Protein AF-A0A699X9H9-F1 (afdb_monomer_lite)

Organism: Tanacetum cinerariifolium (NCBI:txid118510)

Secondary structure (DSSP, 8-state):
-------GGG-B-TTT--BTS-TTT--------HHHHHHHHHHHHHHHHHHHHHHHHHHHHHHHHHHHHHHHHHHHHHHHHHHHHHHHHT-

Radius of gyration: 37.9 Å; chains: 1; bounding box: 68×17×112 Å

pLDDT: mean 81.94, std 11.93, range [46.5, 95.69]

Sequence (91 aa):
DDEKKRDMSRVKCYNCKKEVHFAKDCKKVKVKDYEYYKTKMLLAKKDKDEQVLLAEDQAWMKSSSDSDQEINANMVFMAQIEKVLSDFEAS

Structure (mmCIF, N/CA/C/O backbone):
data_AF-A0A699X9H9-F1
#
_entry.id   AF-A0A699X9H9-F1
#
loop_
_atom_site.group_PDB
_atom_site.id
_atom_site.type_symbol
_atom_site.label_atom_id
_atom_site.label_alt_id
_atom_site.label_comp_id
_atom_site.label_asym_id
_atom_site.label_entity_id
_atom_site.label_seq_id
_atom_site.pdbx_PDB_ins_code
_atom_site.Cartn_x
_atom_site.Cartn_y
_atom_site.Cartn_z
_atom_site.occupancy
_atom_site.B_iso_or_equiv
_atom_site.auth_seq_id
_atom_site.auth_comp_id
_atom_site.auth_asym_id
_atom_site.auth_atom_id
_atom_site.pdbx_PDB_model_num
ATOM 1 N N . ASP A 1 1 ? 31.512 6.516 -60.454 1.00 46.50 1 ASP A N 1
ATOM 2 C CA . ASP A 1 1 ? 30.970 6.619 -59.089 1.00 46.50 1 ASP A CA 1
ATOM 3 C C . ASP A 1 1 ? 31.075 5.297 -58.363 1.00 46.50 1 ASP A C 1
ATOM 5 O O . ASP A 1 1 ? 30.300 4.376 -58.592 1.00 46.50 1 ASP A O 1
ATOM 9 N N . ASP A 1 2 ? 32.121 5.203 -57.545 1.00 51.72 2 ASP A N 1
ATOM 10 C CA . ASP A 1 2 ? 32.433 4.069 -56.679 1.00 51.72 2 ASP A CA 1
ATOM 11 C C . ASP A 1 2 ? 31.395 3.929 -55.557 1.00 51.72 2 ASP A C 1
ATOM 13 O O . ASP A 1 2 ? 31.622 4.319 -54.407 1.00 51.72 2 ASP A O 1
ATOM 17 N N . GLU A 1 3 ? 30.253 3.310 -55.850 1.00 60.81 3 GLU A N 1
ATOM 18 C CA . GLU A 1 3 ? 29.435 2.709 -54.798 1.00 60.81 3 GLU A CA 1
ATOM 19 C C . GLU A 1 3 ? 30.126 1.441 -54.301 1.00 60.81 3 GLU A C 1
ATOM 21 O O . GLU A 1 3 ? 29.830 0.306 -54.679 1.00 60.81 3 GLU A O 1
ATOM 26 N N . LYS A 1 4 ? 31.094 1.656 -53.410 1.00 60.53 4 LYS A N 1
ATOM 27 C CA . LYS A 1 4 ? 31.706 0.627 -52.577 1.00 60.53 4 LYS A CA 1
ATOM 28 C C . LYS A 1 4 ? 30.576 -0.054 -51.794 1.00 60.53 4 LYS A C 1
ATOM 30 O O . LYS A 1 4 ? 30.182 0.438 -50.736 1.00 60.53 4 LYS A O 1
ATOM 35 N N . LYS A 1 5 ? 30.030 -1.156 -52.326 1.00 61.78 5 LYS A N 1
ATOM 36 C CA . LYS A 1 5 ? 29.037 -2.016 -51.663 1.00 61.78 5 LYS A CA 1
ATOM 37 C C . LYS A 1 5 ? 29.656 -2.529 -50.366 1.00 61.78 5 LYS A C 1
ATOM 39 O O . LYS A 1 5 ? 30.366 -3.531 -50.352 1.00 61.78 5 LYS A O 1
ATOM 44 N N . ARG A 1 6 ? 29.471 -1.778 -49.277 1.00 61.91 6 ARG A N 1
ATOM 45 C CA . ARG A 1 6 ? 29.932 -2.184 -47.951 1.00 61.91 6 ARG A CA 1
ATOM 46 C C . ARG A 1 6 ? 29.114 -3.401 -47.562 1.00 61.91 6 ARG A C 1
ATOM 48 O O . ARG A 1 6 ? 27.888 -3.354 -47.577 1.00 61.91 6 ARG A O 1
ATOM 55 N N . ASP A 1 7 ? 29.818 -4.474 -47.249 1.00 62.88 7 ASP A N 1
ATOM 56 C CA . ASP A 1 7 ? 29.254 -5.732 -46.795 1.00 62.88 7 ASP A CA 1
ATOM 57 C C . ASP A 1 7 ? 28.322 -5.513 -45.586 1.00 62.88 7 ASP A C 1
ATOM 59 O O . ASP A 1 7 ? 28.765 -5.252 -44.464 1.00 62.88 7 ASP A O 1
ATOM 63 N N . MET A 1 8 ? 27.010 -5.564 -45.837 1.00 61.31 8 MET A N 1
ATOM 64 C CA . MET A 1 8 ? 25.963 -5.334 -44.835 1.00 61.31 8 MET A CA 1
ATOM 65 C C . MET A 1 8 ? 25.817 -6.517 -43.868 1.00 61.31 8 MET A C 1
ATOM 67 O O . MET A 1 8 ? 25.205 -6.358 -42.812 1.00 61.31 8 MET A O 1
ATOM 71 N N . SER A 1 9 ? 26.415 -7.677 -44.182 1.00 63.84 9 SER A N 1
ATOM 72 C CA . SER A 1 9 ? 26.373 -8.874 -43.329 1.00 63.84 9 SER A CA 1
ATOM 73 C C . SER A 1 9 ? 27.110 -8.681 -41.998 1.00 63.84 9 SER A C 1
ATOM 75 O O . SER A 1 9 ? 26.849 -9.390 -41.034 1.00 63.84 9 SER A O 1
ATOM 77 N N . ARG A 1 10 ? 27.988 -7.670 -41.907 1.00 63.38 10 ARG A N 1
AT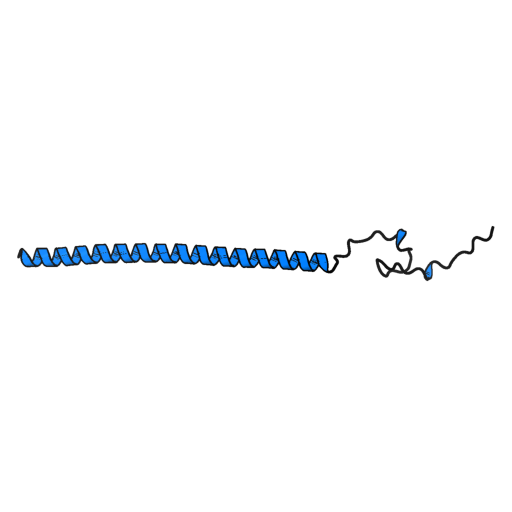OM 78 C CA . ARG A 1 10 ? 28.808 -7.380 -40.717 1.00 63.38 10 ARG A CA 1
ATOM 79 C C . ARG A 1 10 ? 28.234 -6.275 -39.828 1.00 63.38 10 ARG A C 1
ATOM 81 O O . ARG A 1 10 ? 28.818 -5.954 -38.792 1.00 63.38 10 ARG A O 1
ATOM 88 N N . VAL A 1 11 ? 27.107 -5.670 -40.206 1.00 71.62 11 VAL A N 1
ATOM 89 C CA . VAL A 1 11 ? 26.499 -4.580 -39.435 1.00 71.62 11 VAL A CA 1
ATOM 90 C C . VAL A 1 11 ? 25.668 -5.171 -38.297 1.00 71.62 11 VAL A C 1
ATOM 92 O O . VAL A 1 11 ? 24.534 -5.608 -38.501 1.00 71.62 11 VAL A O 1
ATOM 95 N N . LYS A 1 12 ? 26.234 -5.173 -37.083 1.00 73.12 12 LYS A N 1
ATOM 96 C CA . LYS A 1 12 ? 25.507 -5.511 -35.850 1.00 73.12 12 LYS A CA 1
ATOM 97 C C . LYS A 1 12 ? 24.846 -4.261 -35.280 1.00 73.12 12 LYS A C 1
ATOM 99 O O . LYS A 1 12 ? 25.519 -3.272 -34.983 1.00 73.12 12 LYS A O 1
ATOM 104 N N . CYS A 1 13 ? 23.539 -4.304 -35.059 1.00 75.69 13 CYS A N 1
ATOM 105 C CA . CYS A 1 13 ? 22.857 -3.247 -34.331 1.00 75.69 13 CYS A CA 1
ATOM 106 C C . CYS A 1 13 ? 23.224 -3.326 -32.846 1.00 75.69 13 CYS A C 1
ATOM 108 O O . CYS A 1 13 ? 22.875 -4.290 -32.172 1.00 75.69 13 CYS A O 1
ATOM 110 N N . TYR A 1 14 ? 23.871 -2.294 -32.302 1.00 71.00 14 TYR A N 1
ATOM 111 C CA . TYR A 1 14 ? 24.198 -2.245 -30.872 1.00 71.00 14 TYR A CA 1
ATOM 112 C C . TYR A 1 14 ? 22.947 -2.291 -29.974 1.00 71.00 14 TYR A C 1
ATOM 114 O O . TYR A 1 14 ? 22.954 -2.923 -28.922 1.00 71.00 14 TYR A O 1
ATOM 122 N N . ASN A 1 15 ? 21.843 -1.679 -30.423 1.00 67.12 15 ASN A N 1
ATOM 123 C CA . ASN A 1 15 ? 20.620 -1.547 -29.626 1.00 67.12 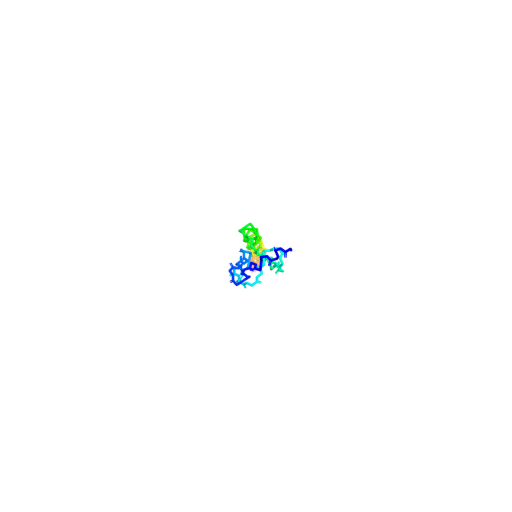15 ASN A CA 1
ATOM 124 C C . ASN A 1 15 ? 19.829 -2.856 -29.480 1.00 67.12 15 ASN A C 1
ATOM 126 O O . ASN A 1 15 ? 19.239 -3.083 -28.430 1.00 67.12 15 ASN A O 1
ATOM 130 N N . CYS A 1 16 ? 19.785 -3.712 -30.507 1.00 72.69 16 CYS A N 1
ATOM 131 C CA . CYS A 1 16 ? 19.041 -4.981 -30.460 1.00 72.69 16 CYS A CA 1
ATOM 132 C C . CYS A 1 16 ? 19.935 -6.223 -30.589 1.00 72.69 16 CYS A C 1
ATOM 134 O O . CYS A 1 16 ? 19.427 -7.342 -30.571 1.00 72.69 16 CYS A O 1
ATOM 136 N N . LYS A 1 17 ? 21.253 -6.022 -30.724 1.00 72.56 17 LYS A N 1
ATOM 137 C CA . LYS A 1 17 ? 22.298 -7.043 -30.899 1.00 72.56 17 LYS A CA 1
ATOM 138 C C . LYS A 1 17 ? 22.082 -7.987 -32.091 1.00 72.56 17 LYS A C 1
ATOM 140 O O . LYS A 1 17 ? 22.738 -9.021 -32.164 1.00 72.56 17 LYS A O 1
ATOM 145 N N . LYS A 1 18 ? 21.196 -7.636 -33.032 1.00 70.50 18 LYS A N 1
ATOM 146 C CA . LYS A 1 18 ? 20.951 -8.395 -34.265 1.00 70.50 18 LYS A CA 1
ATOM 147 C C . LYS A 1 18 ? 21.797 -7.838 -35.404 1.00 70.50 18 LYS A C 1
ATOM 149 O O . LYS A 1 18 ? 21.890 -6.623 -35.585 1.00 70.50 18 LYS A O 1
ATOM 154 N N . GLU A 1 19 ? 22.406 -8.738 -36.159 1.00 68.88 19 GLU A N 1
ATOM 155 C CA . GLU A 1 19 ? 22.970 -8.435 -37.474 1.00 68.88 19 GLU A CA 1
ATOM 156 C C . GLU A 1 19 ? 21.824 -8.134 -38.444 1.00 68.88 19 GLU A C 1
ATOM 158 O O . GLU A 1 19 ? 20.716 -8.611 -38.204 1.00 68.88 19 GLU A O 1
ATOM 163 N N . VAL A 1 20 ? 22.080 -7.330 -39.485 1.00 69.62 20 VAL A N 1
ATOM 164 C CA . VAL A 1 20 ? 21.190 -6.967 -40.622 1.00 69.62 20 VAL A CA 1
ATOM 165 C C . VAL A 1 20 ? 20.806 -5.477 -40.692 1.00 69.62 20 VAL A C 1
ATOM 167 O O . VAL A 1 20 ? 20.431 -5.012 -41.763 1.00 69.62 20 VAL A O 1
ATOM 170 N N . HIS A 1 21 ? 20.947 -4.670 -39.631 1.00 75.31 21 HIS A N 1
ATOM 171 C CA . HIS A 1 21 ? 20.608 -3.235 -39.718 1.00 75.31 21 HIS A CA 1
ATOM 172 C C . HIS A 1 21 ? 21.496 -2.322 -38.874 1.00 75.31 21 HIS A C 1
ATOM 174 O O . HIS A 1 21 ? 22.029 -2.707 -37.831 1.00 75.31 21 HIS A O 1
ATOM 180 N N . PHE A 1 22 ? 21.613 -1.065 -39.305 1.00 70.75 22 PHE A N 1
ATOM 181 C CA . PHE A 1 22 ? 22.251 -0.026 -38.507 1.00 70.75 22 PHE A CA 1
ATOM 182 C C . PHE A 1 22 ? 21.365 0.354 -37.320 1.00 70.75 22 PHE A C 1
ATOM 184 O O . PHE A 1 22 ? 20.140 0.350 -37.408 1.00 70.75 22 PHE A O 1
ATOM 191 N N . ALA A 1 23 ? 21.980 0.776 -36.213 1.00 68.25 23 ALA A N 1
ATOM 192 C CA . ALA A 1 23 ? 21.252 1.196 -35.013 1.00 68.25 23 ALA A CA 1
ATOM 193 C C . ALA A 1 23 ? 20.215 2.313 -35.265 1.00 68.25 23 ALA A C 1
ATOM 195 O O . ALA A 1 23 ? 19.253 2.411 -34.502 1.00 68.25 23 ALA A O 1
ATOM 196 N N . LYS A 1 24 ? 20.395 3.112 -36.331 1.00 67.19 24 LYS A N 1
ATOM 197 C CA . LYS A 1 24 ? 19.460 4.154 -36.794 1.00 67.19 24 LYS A CA 1
ATOM 198 C C . LYS A 1 24 ? 18.143 3.598 -37.358 1.00 67.19 24 LYS A C 1
ATOM 200 O O . LYS A 1 24 ? 17.111 4.233 -37.198 1.00 67.19 24 LYS A O 1
ATOM 205 N N . ASP A 1 25 ? 18.175 2.397 -37.933 1.00 69.94 25 ASP A N 1
ATOM 206 C CA . ASP A 1 25 ? 17.022 1.728 -38.555 1.00 69.94 25 ASP A CA 1
ATOM 207 C C . ASP A 1 25 ? 16.369 0.723 -37.584 1.00 69.94 25 ASP A C 1
ATOM 209 O O . ASP A 1 25 ? 15.366 0.074 -37.886 1.00 69.94 25 ASP A O 1
ATOM 213 N N . CYS A 1 26 ? 16.934 0.593 -36.379 1.00 74.25 26 CYS A N 1
ATOM 214 C CA . CYS A 1 26 ? 16.403 -0.257 -35.329 1.00 74.25 26 CYS A CA 1
ATOM 215 C C . CYS A 1 26 ? 15.137 0.378 -34.753 1.00 74.25 26 CYS A C 1
ATOM 217 O O . CYS A 1 26 ? 15.219 1.337 -33.981 1.00 74.25 26 CYS A O 1
ATOM 219 N N . LYS A 1 27 ? 13.964 -0.206 -35.034 1.00 72.31 27 LYS A N 1
ATOM 220 C CA . LYS A 1 27 ? 12.751 0.052 -34.241 1.00 72.31 27 LYS A CA 1
ATOM 221 C C . LYS A 1 27 ? 13.021 -0.388 -32.797 1.00 72.31 27 LYS A C 1
ATOM 223 O O . LYS A 1 27 ? 12.908 -1.563 -32.459 1.00 72.31 27 LYS A O 1
ATOM 228 N N . LYS A 1 28 ? 13.476 0.550 -31.963 1.00 66.69 28 LYS A N 1
ATOM 229 C CA . LYS A 1 28 ? 13.812 0.323 -30.554 1.00 66.69 28 LYS A CA 1
ATOM 230 C C . LYS A 1 28 ? 12.572 -0.171 -29.808 1.00 66.69 28 LYS A C 1
ATOM 232 O O . LYS A 1 28 ? 11.596 0.562 -29.668 1.00 66.69 28 LYS A O 1
ATOM 237 N N . VAL A 1 29 ? 12.643 -1.377 -29.255 1.00 67.31 29 VAL A N 1
ATOM 238 C CA . VAL A 1 29 ? 11.862 -1.705 -28.057 1.00 67.31 29 VAL A CA 1
ATOM 239 C C . VAL A 1 29 ? 12.414 -0.831 -26.932 1.00 67.31 29 VAL A C 1
ATOM 241 O O . VAL A 1 29 ? 13.632 -0.674 -26.825 1.00 67.31 29 VAL A O 1
ATOM 244 N N . LYS A 1 30 ? 11.543 -0.222 -26.119 1.00 67.38 30 LYS A N 1
ATOM 245 C CA . LYS A 1 30 ? 11.964 0.535 -24.932 1.00 67.38 30 LYS A CA 1
ATOM 246 C C . LYS A 1 30 ? 12.663 -0.429 -23.973 1.00 67.38 30 LYS A C 1
ATOM 248 O O . LYS A 1 30 ? 12.005 -1.154 -23.229 1.00 67.38 30 LYS A O 1
ATOM 253 N N . VAL A 1 31 ? 13.991 -0.480 -24.042 1.00 72.31 31 VAL A N 1
ATOM 254 C CA . VAL A 1 31 ? 14.807 -1.210 -23.076 1.00 72.31 31 VAL A CA 1
ATOM 255 C C . VAL A 1 31 ? 14.602 -0.513 -21.738 1.00 72.31 31 VAL A C 1
ATOM 257 O O . VAL A 1 31 ? 14.889 0.673 -21.609 1.00 72.31 31 VAL A O 1
ATOM 260 N N . LYS A 1 32 ? 14.026 -1.238 -20.779 1.00 84.38 32 LYS A N 1
ATOM 261 C CA . LYS A 1 32 ? 13.885 -0.770 -19.402 1.00 84.38 32 LYS A CA 1
ATOM 262 C C . LYS A 1 32 ? 15.278 -0.720 -18.793 1.00 84.38 32 LYS A C 1
ATOM 264 O O . LYS A 1 32 ? 15.964 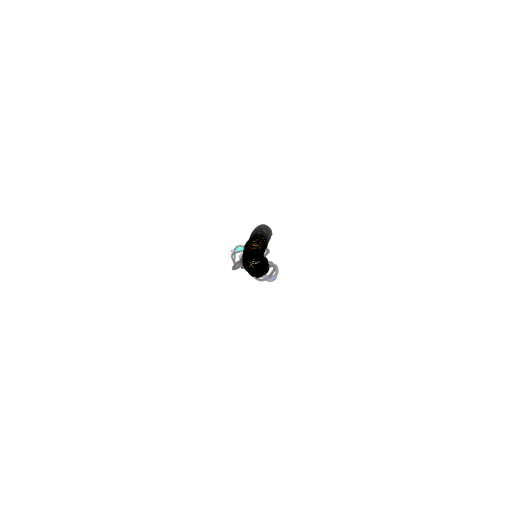-1.741 -18.754 1.00 84.38 32 LYS A O 1
ATOM 269 N N . ASP A 1 33 ? 15.691 0.468 -18.396 1.00 85.06 33 ASP A N 1
ATOM 270 C CA . ASP A 1 33 ? 16.982 0.713 -17.776 1.00 85.06 33 ASP A CA 1
ATOM 271 C C . ASP A 1 33 ? 16.943 0.419 -16.270 1.00 85.06 33 ASP A C 1
ATOM 273 O O . ASP A 1 33 ? 15.918 0.038 -15.699 1.00 85.06 33 ASP A O 1
ATOM 277 N N . TYR A 1 34 ? 18.099 0.557 -15.626 1.00 87.69 34 TYR A N 1
ATOM 278 C CA . TYR A 1 34 ? 18.242 0.358 -14.188 1.00 87.69 34 TYR A CA 1
ATOM 279 C C . TYR A 1 34 ? 17.329 1.290 -13.376 1.00 87.69 34 TYR A C 1
ATOM 281 O O . TYR A 1 34 ? 16.689 0.843 -12.423 1.00 87.69 34 TYR A O 1
ATOM 289 N N . GLU A 1 35 ? 17.209 2.555 -13.785 1.00 92.25 35 GLU A N 1
ATOM 290 C CA . GLU A 1 35 ? 16.370 3.539 -13.096 1.00 92.25 35 GLU A CA 1
ATOM 291 C C . GLU A 1 35 ? 14.885 3.162 -13.152 1.00 92.25 35 GLU A C 1
ATOM 293 O O . GLU A 1 35 ? 14.206 3.213 -12.126 1.00 92.25 35 GLU A O 1
ATOM 298 N N . TYR A 1 36 ? 14.387 2.655 -14.287 1.00 92.88 36 TYR A N 1
ATOM 299 C CA . TYR A 1 36 ? 13.028 2.117 -14.388 1.00 92.88 36 TYR A CA 1
ATOM 300 C C . TYR A 1 36 ? 12.761 1.040 -13.326 1.00 92.88 36 TYR A C 1
ATOM 302 O O . TYR A 1 36 ? 11.719 1.060 -12.662 1.00 92.88 36 TYR A O 1
ATOM 310 N N . TYR A 1 37 ? 13.686 0.091 -13.151 1.00 91.62 37 TYR A N 1
ATOM 311 C CA . TYR A 1 37 ? 13.517 -0.982 -12.168 1.00 91.62 37 TYR A CA 1
ATOM 312 C C . TYR A 1 37 ? 13.630 -0.466 -10.736 1.00 91.62 37 TYR A C 1
ATOM 314 O O . TYR A 1 37 ? 12.829 -0.862 -9.887 1.00 91.62 37 TYR A O 1
ATOM 322 N N . LYS A 1 38 ? 14.553 0.465 -10.478 1.00 92.50 38 LYS A N 1
ATOM 323 C CA . LYS A 1 38 ? 14.709 1.114 -9.175 1.00 92.50 38 LYS A CA 1
ATOM 324 C C . LYS A 1 38 ? 13.430 1.847 -8.762 1.00 92.50 38 LYS A C 1
ATOM 326 O O . LYS A 1 38 ? 12.932 1.626 -7.660 1.00 92.50 38 LYS A O 1
ATOM 331 N N . THR A 1 39 ? 12.833 2.639 -9.655 1.00 95.00 39 THR A N 1
ATOM 332 C CA . THR A 1 39 ? 11.557 3.322 -9.392 1.00 95.00 39 THR A CA 1
ATOM 333 C C . THR A 1 39 ? 10.415 2.330 -9.181 1.00 95.00 39 THR A C 1
ATOM 335 O O . THR A 1 39 ? 9.632 2.493 -8.248 1.00 95.00 39 THR A O 1
ATOM 338 N N . LYS A 1 40 ? 10.320 1.273 -9.998 1.00 93.44 40 LYS A N 1
ATOM 339 C CA . LYS A 1 40 ? 9.279 0.246 -9.831 1.00 93.44 40 LYS A CA 1
ATOM 340 C C . LYS A 1 40 ? 9.393 -0.504 -8.503 1.00 93.44 40 LYS A C 1
ATOM 342 O O . LYS A 1 40 ? 8.360 -0.767 -7.895 1.00 93.44 40 LYS A O 1
ATOM 347 N N . MET A 1 41 ? 10.604 -0.809 -8.034 1.00 92.69 41 MET A N 1
ATOM 348 C CA . MET A 1 41 ? 10.799 -1.417 -6.712 1.00 92.69 41 MET A CA 1
ATOM 349 C C . MET A 1 41 ? 10.426 -0.467 -5.576 1.00 92.69 41 MET A C 1
ATOM 351 O O . MET A 1 41 ? 9.787 -0.899 -4.622 1.00 92.69 41 MET A O 1
ATOM 355 N N . LEU A 1 42 ? 10.792 0.815 -5.674 1.00 91.75 42 LEU A N 1
ATOM 356 C CA . LEU A 1 42 ? 10.433 1.810 -4.660 1.00 91.75 42 LEU A CA 1
ATOM 357 C C . LEU A 1 42 ? 8.915 1.979 -4.532 1.00 91.75 42 LEU A C 1
ATOM 359 O O . LEU A 1 42 ? 8.416 2.058 -3.414 1.00 91.75 42 LEU A O 1
ATOM 363 N N . LEU A 1 43 ? 8.188 1.991 -5.653 1.00 90.12 43 LEU A N 1
ATOM 364 C CA . LEU A 1 43 ? 6.721 2.028 -5.650 1.00 90.12 43 LEU A CA 1
ATOM 365 C C . LEU A 1 43 ? 6.133 0.768 -5.007 1.00 90.12 43 LEU A C 1
ATOM 367 O O . LEU A 1 43 ? 5.394 0.872 -4.040 1.00 90.12 43 LEU A O 1
ATOM 371 N N . ALA A 1 44 ? 6.561 -0.419 -5.446 1.00 89.81 44 ALA A N 1
ATOM 372 C CA . ALA A 1 44 ? 6.061 -1.679 -4.892 1.00 89.81 44 ALA A CA 1
ATOM 373 C C . ALA A 1 44 ? 6.379 -1.866 -3.396 1.00 89.81 44 ALA A C 1
ATOM 375 O O . ALA A 1 44 ? 5.698 -2.630 -2.714 1.00 89.81 44 ALA A O 1
ATOM 376 N N . LYS A 1 45 ? 7.438 -1.222 -2.885 1.00 87.06 45 LYS A N 1
ATOM 377 C CA . LYS A 1 45 ? 7.747 -1.204 -1.452 1.00 87.06 45 LYS A CA 1
ATOM 378 C C . LYS A 1 45 ? 6.790 -0.287 -0.689 1.00 87.06 45 LYS A C 1
ATOM 380 O O . LYS A 1 45 ? 6.250 -0.725 0.314 1.00 87.06 45 LYS A O 1
ATOM 385 N N . LYS A 1 46 ? 6.523 0.919 -1.203 1.00 84.88 46 LYS A N 1
ATOM 386 C CA . LYS A 1 46 ? 5.531 1.835 -0.615 1.00 84.88 46 LYS A CA 1
ATOM 387 C C . LYS A 1 46 ? 4.138 1.217 -0.556 1.00 84.88 46 LYS A C 1
ATOM 389 O O . LYS A 1 46 ? 3.519 1.287 0.493 1.00 84.88 46 LYS A O 1
ATOM 394 N N . ASP A 1 47 ? 3.709 0.541 -1.621 1.00 84.50 47 ASP A N 1
ATOM 395 C CA . ASP A 1 47 ? 2.405 -0.135 -1.651 1.00 84.50 47 ASP A CA 1
ATOM 396 C C . ASP A 1 47 ? 2.301 -1.223 -0.565 1.00 84.50 47 ASP A C 1
ATOM 398 O O . ASP A 1 47 ? 1.233 -1.448 -0.002 1.00 84.50 47 ASP A O 1
ATOM 402 N N . LYS A 1 48 ? 3.410 -1.913 -0.252 1.00 84.19 48 LYS A N 1
ATOM 403 C CA . LYS A 1 48 ? 3.459 -2.903 0.837 1.00 84.19 48 LYS A CA 1
ATOM 404 C C . LYS A 1 48 ? 3.459 -2.247 2.209 1.00 84.19 48 LYS A C 1
ATOM 406 O O . LYS A 1 48 ? 2.740 -2.722 3.079 1.00 84.19 48 LYS A O 1
ATOM 411 N N . ASP A 1 49 ? 4.248 -1.192 2.392 1.00 86.06 49 ASP A N 1
ATOM 412 C CA . ASP A 1 49 ? 4.311 -0.454 3.655 1.00 86.06 49 ASP A CA 1
ATOM 413 C C . ASP A 1 49 ? 2.933 0.163 3.980 1.00 86.06 49 ASP A C 1
ATOM 415 O O . ASP A 1 49 ? 2.461 0.058 5.108 1.00 86.06 49 ASP A O 1
ATOM 419 N N . GLU A 1 50 ? 2.227 0.703 2.980 1.00 87.12 50 GL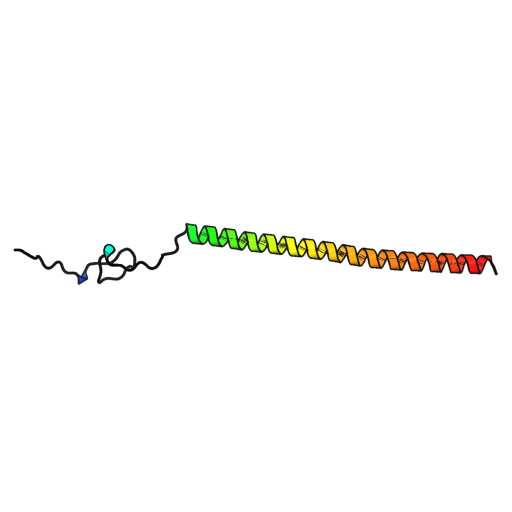U A N 1
ATOM 420 C CA . GLU A 1 50 ? 0.844 1.183 3.116 1.00 87.12 50 GLU A CA 1
ATOM 421 C C . GLU A 1 50 ? -0.128 0.049 3.467 1.00 87.12 50 GLU A C 1
ATOM 423 O O . GLU A 1 50 ? -0.979 0.212 4.339 1.00 87.12 50 GLU A O 1
ATOM 428 N N . GLN A 1 51 ? 0.021 -1.132 2.856 1.00 89.75 51 GLN A N 1
ATOM 429 C CA . GLN A 1 51 ? -0.825 -2.280 3.189 1.00 89.75 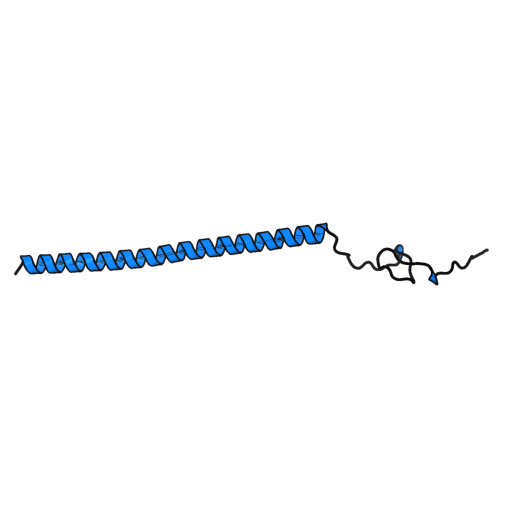51 GLN A CA 1
ATOM 430 C C . GLN A 1 51 ? -0.626 -2.771 4.631 1.00 89.75 51 GLN A C 1
ATOM 432 O O . GLN A 1 51 ? -1.588 -3.190 5.270 1.00 89.75 51 GLN A O 1
ATOM 437 N N . VAL A 1 52 ? 0.609 -2.720 5.142 1.00 89.50 52 VAL A N 1
ATOM 438 C CA . VAL A 1 52 ? 0.918 -3.060 6.539 1.00 89.50 52 VAL A CA 1
ATOM 439 C C . VAL A 1 52 ? 0.257 -2.065 7.487 1.00 89.50 52 VAL A C 1
ATOM 441 O O . VAL A 1 52 ? -0.432 -2.496 8.406 1.00 89.50 52 VAL A O 1
ATOM 444 N N . LEU A 1 53 ? 0.387 -0.762 7.222 1.00 87.00 53 LEU A N 1
ATOM 445 C CA . LEU A 1 53 ? -0.254 0.276 8.037 1.00 87.00 53 LEU A CA 1
ATOM 446 C C . LEU A 1 53 ? -1.779 0.102 8.086 1.00 87.00 53 LEU A C 1
ATOM 448 O O . LEU A 1 53 ? -2.369 0.137 9.160 1.00 87.00 53 LEU A O 1
ATOM 452 N N . LEU A 1 54 ? -2.416 -0.184 6.946 1.00 89.69 54 LEU A N 1
ATOM 453 C CA . LEU A 1 54 ? -3.859 -0.448 6.898 1.00 89.69 54 LEU A CA 1
ATOM 454 C C . LEU A 1 54 ? -4.267 -1.679 7.724 1.00 89.69 54 LEU A C 1
ATOM 456 O O . LEU A 1 54 ? -5.334 -1.682 8.340 1.00 89.69 54 LEU A O 1
ATOM 460 N N . ALA A 1 55 ? -3.440 -2.728 7.744 1.00 90.75 55 ALA A N 1
ATOM 461 C CA . ALA A 1 55 ? -3.702 -3.921 8.545 1.00 90.75 55 ALA A CA 1
ATOM 462 C C . ALA A 1 55 ? -3.561 -3.647 10.052 1.00 90.75 55 ALA A C 1
ATOM 464 O O . ALA A 1 55 ? -4.358 -4.157 10.841 1.00 90.75 55 ALA A O 1
ATOM 465 N N . GLU A 1 56 ? -2.583 -2.831 10.449 1.00 90.81 56 GLU A N 1
ATOM 466 C CA . GLU A 1 56 ? -2.396 -2.395 11.837 1.00 90.81 56 GLU A CA 1
ATOM 467 C C . GLU A 1 56 ? -3.569 -1.530 12.314 1.00 90.81 56 GLU A C 1
ATOM 469 O O . GLU A 1 56 ? -4.143 -1.819 13.366 1.00 90.81 56 GLU A O 1
ATOM 474 N N . ASP A 1 57 ? -4.001 -0.554 11.510 1.00 92.81 57 ASP A N 1
ATOM 475 C CA . ASP A 1 57 ? -5.169 0.285 11.807 1.00 92.81 57 ASP A CA 1
ATOM 476 C C . ASP A 1 57 ? -6.441 -0.563 11.965 1.00 92.81 57 ASP A C 1
ATOM 478 O O . ASP A 1 57 ? -7.236 -0.366 12.890 1.00 92.81 57 ASP A O 1
ATOM 482 N N . GLN A 1 58 ? -6.630 -1.562 11.096 1.00 91.50 58 GLN A N 1
ATOM 483 C CA . GLN A 1 58 ? -7.766 -2.478 11.185 1.00 91.50 58 GLN A CA 1
ATOM 484 C C . GLN A 1 58 ? -7.704 -3.358 12.442 1.00 91.50 58 GLN A C 1
ATOM 486 O O . GLN A 1 58 ? -8.734 -3.583 13.086 1.00 91.50 58 GLN A O 1
ATOM 491 N N . ALA A 1 59 ? -6.521 -3.864 12.799 1.00 91.88 59 ALA A N 1
ATOM 492 C CA . ALA A 1 59 ? -6.325 -4.669 14.001 1.00 91.88 59 ALA A CA 1
ATOM 493 C C . ALA A 1 59 ? -6.585 -3.852 15.275 1.00 91.88 59 ALA A C 1
ATOM 495 O O . ALA A 1 59 ? -7.269 -4.333 16.181 1.00 91.88 59 ALA A O 1
ATOM 496 N N . TRP A 1 60 ? -6.116 -2.602 15.315 1.00 92.12 60 TRP A N 1
ATOM 497 C CA . TRP A 1 60 ? -6.365 -1.668 16.411 1.00 92.12 60 TRP A CA 1
ATOM 498 C C . TRP A 1 60 ? -7.862 -1.399 16.608 1.00 92.12 60 TRP A C 1
ATOM 500 O O . TRP A 1 60 ? -8.387 -1.584 17.708 1.00 92.12 60 TRP A O 1
ATOM 510 N N . MET A 1 61 ? -8.577 -1.039 15.536 1.00 84.75 61 MET A N 1
ATOM 511 C CA . MET A 1 61 ? -10.024 -0.779 15.593 1.00 84.75 61 MET A CA 1
ATOM 512 C C . MET A 1 61 ? -10.816 -1.994 16.090 1.00 84.75 61 MET A C 1
ATOM 514 O O . MET A 1 61 ? -11.769 -1.857 16.863 1.00 84.75 61 MET A O 1
ATOM 518 N N . LYS A 1 62 ? -10.412 -3.197 15.671 1.00 84.31 62 LYS A N 1
ATOM 519 C CA . LYS A 1 62 ? -11.070 -4.438 16.080 1.00 84.31 62 LYS A CA 1
ATOM 520 C C . LYS A 1 62 ? -10.816 -4.767 17.551 1.00 84.31 62 LYS A C 1
ATOM 522 O O . LYS A 1 62 ? -11.766 -5.058 18.267 1.00 84.31 62 LYS A O 1
ATOM 527 N N . SER A 1 63 ? -9.576 -4.610 18.014 1.00 81.19 63 SER A N 1
ATOM 528 C CA . SER A 1 63 ? -9.228 -4.788 19.428 1.00 81.19 63 SER A CA 1
ATOM 529 C C . SER A 1 63 ? -9.977 -3.817 20.343 1.00 81.19 63 SER A C 1
ATOM 531 O O . SER A 1 63 ? -10.349 -4.195 21.451 1.00 81.19 63 SER A O 1
ATOM 533 N N . SER A 1 64 ? -10.209 -2.579 19.896 1.00 82.25 64 SER A N 1
ATOM 534 C CA . SER A 1 64 ? -11.005 -1.607 20.657 1.00 82.25 64 SER A CA 1
ATOM 535 C C . SER A 1 64 ? -12.466 -2.042 20.782 1.00 82.25 64 SER A C 1
ATOM 537 O O . SER A 1 64 ? -13.046 -1.931 21.854 1.00 82.25 64 SER A O 1
ATOM 539 N N . SER A 1 65 ? -13.050 -2.571 19.704 1.00 79.69 65 SER A N 1
ATOM 540 C CA . SER A 1 65 ? -14.452 -3.013 19.703 1.00 79.69 65 SER A CA 1
ATOM 541 C C . SER A 1 65 ? -14.679 -4.221 20.619 1.00 79.69 65 SER A C 1
ATOM 543 O O . SER A 1 65 ? -15.689 -4.286 21.319 1.00 79.69 65 SER A O 1
ATOM 545 N N . ASP A 1 66 ? -13.730 -5.162 20.640 1.00 82.94 66 ASP A N 1
ATOM 546 C CA . ASP A 1 66 ? -13.786 -6.332 21.524 1.00 82.94 66 ASP A CA 1
ATOM 547 C C . ASP A 1 66 ? -13.723 -5.906 23.009 1.00 82.94 66 ASP A C 1
ATOM 549 O O . ASP A 1 66 ? -14.484 -6.413 23.836 1.00 82.94 66 ASP A O 1
ATOM 553 N N . SER A 1 67 ? -12.891 -4.907 23.335 1.00 79.44 67 SER A N 1
ATOM 554 C CA . SER A 1 67 ? -12.812 -4.313 24.680 1.00 79.44 67 SER A CA 1
ATOM 555 C C . SER A 1 67 ? -14.132 -3.665 25.114 1.00 79.44 67 SER A C 1
ATOM 557 O O . SER A 1 67 ? -14.557 -3.835 26.257 1.00 79.44 67 SER A O 1
ATOM 559 N N . ASP A 1 68 ? -14.806 -2.932 24.225 1.00 85.44 68 ASP A N 1
ATOM 560 C CA . ASP A 1 68 ? -16.085 -2.283 24.545 1.00 85.44 68 ASP A CA 1
ATOM 561 C C . ASP A 1 68 ? -17.174 -3.312 24.896 1.00 85.44 68 ASP A C 1
ATOM 563 O O . ASP A 1 68 ? -17.974 -3.106 25.816 1.00 85.44 68 ASP A O 1
ATOM 567 N N . GLN A 1 69 ? -17.185 -4.453 24.199 1.00 86.06 69 GLN A N 1
ATOM 568 C CA . GLN A 1 69 ? -18.104 -5.553 24.491 1.00 86.06 69 GLN A CA 1
ATOM 569 C C . GLN A 1 69 ? -17.828 -6.180 25.866 1.00 86.06 69 GLN A C 1
ATOM 571 O O . GLN A 1 69 ? -18.773 -6.448 26.615 1.00 86.06 69 GLN A O 1
ATOM 576 N N . GLU A 1 70 ? -16.558 -6.396 26.214 1.00 87.44 70 GLU A N 1
ATOM 577 C CA . GLU A 1 70 ? -16.154 -6.947 27.513 1.00 87.44 70 GLU A CA 1
ATOM 578 C C . GLU A 1 70 ? -16.522 -6.006 28.673 1.00 87.44 70 GLU A C 1
ATOM 580 O O . GLU A 1 70 ? -17.093 -6.442 29.675 1.00 87.44 70 GLU A O 1
ATOM 585 N N . ILE A 1 71 ? -16.287 -4.699 28.514 1.00 89.75 71 ILE A N 1
ATOM 586 C CA . ILE A 1 71 ? -16.664 -3.677 29.503 1.00 89.75 71 ILE A CA 1
ATOM 587 C C . ILE A 1 71 ? -18.177 -3.684 29.745 1.00 89.75 71 ILE A C 1
ATOM 589 O O . ILE A 1 71 ? -18.618 -3.658 30.896 1.00 89.75 71 ILE A O 1
ATOM 593 N N . ASN A 1 72 ? -18.982 -3.755 28.683 1.00 89.12 72 ASN A N 1
ATOM 594 C CA . ASN A 1 72 ? -20.438 -3.790 28.802 1.00 89.12 72 ASN A CA 1
ATOM 595 C C . ASN A 1 72 ? -20.923 -5.053 29.539 1.00 89.12 72 ASN A C 1
ATOM 597 O O . ASN A 1 72 ? -21.756 -4.968 30.441 1.00 89.12 72 ASN A O 1
ATOM 601 N N . ALA A 1 73 ? -20.360 -6.222 29.216 1.00 91.25 73 ALA A N 1
ATOM 602 C CA . ALA A 1 73 ? -20.692 -7.470 29.903 1.00 91.25 73 ALA A CA 1
ATOM 603 C C . ALA A 1 73 ? -20.362 -7.407 31.405 1.00 91.25 73 ALA A C 1
ATOM 605 O O . ALA A 1 73 ? -21.194 -7.778 32.237 1.00 91.25 73 ALA A O 1
ATOM 606 N N . ASN A 1 74 ? -19.191 -6.870 31.757 1.00 92.19 74 ASN A N 1
ATOM 607 C CA . ASN A 1 74 ? -18.780 -6.689 33.149 1.00 92.19 74 ASN A CA 1
ATOM 608 C C . ASN A 1 74 ? -19.699 -5.713 33.894 1.00 92.19 74 ASN A C 1
ATOM 610 O O . ASN A 1 74 ? -20.061 -5.967 35.041 1.00 92.19 74 ASN A O 1
ATOM 614 N N . MET A 1 75 ? -20.132 -4.632 33.244 1.00 94.00 75 MET A N 1
ATOM 615 C CA . MET A 1 75 ? -21.061 -3.668 33.836 1.00 94.00 75 MET A CA 1
ATOM 616 C C . MET A 1 75 ? -22.420 -4.312 34.155 1.00 94.00 75 MET A C 1
ATOM 618 O O . MET A 1 75 ? -22.950 -4.129 35.251 1.00 94.00 75 MET A O 1
ATOM 622 N N . VAL A 1 76 ? -22.957 -5.123 33.237 1.00 94.94 76 VAL A N 1
ATOM 623 C CA . VAL A 1 76 ? -24.201 -5.880 33.461 1.00 94.94 76 VAL A CA 1
ATOM 624 C C . VAL A 1 76 ? -24.039 -6.889 34.599 1.00 94.94 76 VAL A C 1
ATOM 626 O O . VAL A 1 76 ? -24.928 -7.008 35.441 1.00 94.94 76 VAL A O 1
ATOM 629 N N . PHE A 1 77 ? -22.908 -7.593 34.655 1.00 94.81 77 PHE A N 1
ATOM 630 C CA . PHE A 1 77 ? -22.624 -8.562 35.714 1.00 94.81 77 PHE A CA 1
ATOM 631 C C . PHE A 1 77 ? -22.542 -7.902 37.100 1.00 94.81 77 PHE A C 1
ATOM 633 O O . PHE A 1 77 ? -23.150 -8.390 38.051 1.00 94.81 77 PHE A O 1
ATOM 640 N N . MET A 1 78 ? -21.868 -6.754 37.208 1.00 95.50 78 MET A N 1
ATOM 641 C CA . MET A 1 78 ? -21.789 -5.985 38.455 1.00 95.50 78 MET A CA 1
ATOM 642 C C . MET A 1 78 ? -23.170 -5.524 38.933 1.00 95.50 78 MET A C 1
ATOM 644 O O . MET A 1 78 ? -23.510 -5.725 40.097 1.00 95.50 78 MET A O 1
ATOM 648 N N . ALA A 1 79 ? -24.005 -5.003 38.028 1.00 95.62 79 ALA A N 1
ATOM 649 C CA . ALA A 1 79 ? -25.372 -4.602 38.361 1.00 95.62 79 ALA A CA 1
ATOM 650 C C . ALA A 1 79 ? -26.235 -5.788 38.836 1.00 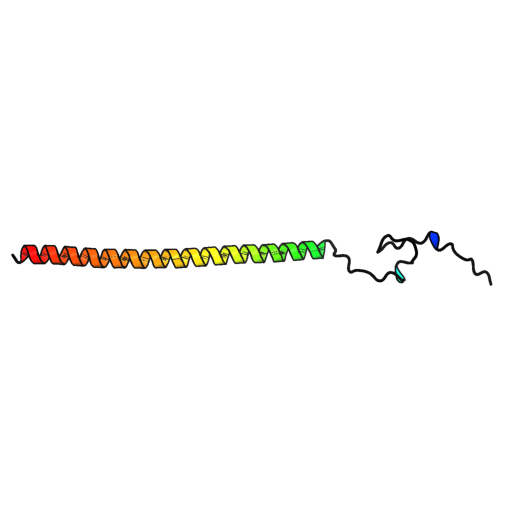95.62 79 ALA A C 1
ATOM 652 O O . ALA A 1 79 ? -27.069 -5.644 39.731 1.00 95.62 79 ALA A O 1
ATOM 653 N N . GLN A 1 80 ? -26.036 -6.981 38.261 1.00 95.44 80 GLN A N 1
ATOM 654 C CA . GLN A 1 80 ? -26.713 -8.197 38.717 1.00 95.44 80 GLN A CA 1
ATOM 655 C C . GLN A 1 80 ? -26.280 -8.603 40.131 1.00 95.44 80 GLN A C 1
ATOM 657 O O . GLN A 1 80 ? -27.138 -8.980 40.928 1.00 95.44 80 GLN A O 1
ATOM 662 N N . ILE A 1 81 ? -24.989 -8.498 40.464 1.00 95.69 81 ILE A N 1
ATOM 663 C CA . ILE A 1 81 ? -24.485 -8.781 41.817 1.00 95.69 81 ILE A CA 1
ATOM 664 C C . ILE A 1 81 ? -25.056 -7.787 42.827 1.00 95.69 81 ILE A C 1
ATOM 666 O O . ILE A 1 81 ? -25.588 -8.212 43.849 1.00 95.69 81 ILE A O 1
ATOM 670 N N . GLU A 1 82 ? -24.987 -6.484 42.542 1.00 95.31 82 GLU A N 1
ATOM 671 C CA . GLU A 1 82 ? -25.531 -5.444 43.426 1.00 95.31 82 GLU A CA 1
ATOM 672 C C . GLU A 1 82 ? -27.016 -5.666 43.710 1.00 95.31 82 GLU A C 1
ATOM 674 O O . GLU A 1 82 ? -27.462 -5.543 44.853 1.00 95.31 82 GLU A O 1
ATOM 679 N N . LYS A 1 83 ? -27.779 -6.067 42.688 1.00 95.19 83 LYS A N 1
ATOM 680 C CA . LYS A 1 83 ? -29.187 -6.415 42.856 1.00 95.19 83 LYS A CA 1
ATOM 681 C C . LYS A 1 83 ? -29.372 -7.612 43.791 1.00 95.19 83 LYS A C 1
ATOM 683 O O . LYS A 1 83 ? -30.179 -7.526 44.706 1.00 95.19 83 LYS A O 1
ATOM 688 N N . VAL A 1 84 ? -28.635 -8.706 43.588 1.00 95.25 84 VAL A N 1
ATOM 689 C CA . VAL A 1 84 ? -28.740 -9.903 44.445 1.00 95.25 84 VAL A CA 1
ATOM 690 C C . VAL A 1 84 ? -28.376 -9.583 45.896 1.00 95.25 84 VAL A C 1
ATOM 692 O O . VAL A 1 84 ? -29.033 -10.075 46.809 1.00 95.25 84 VAL A O 1
ATOM 695 N N . LEU A 1 85 ? -27.363 -8.743 46.114 1.00 94.75 85 LEU A N 1
ATOM 696 C CA . LEU A 1 85 ? -26.997 -8.270 47.450 1.00 94.75 85 LEU A CA 1
ATOM 697 C C . LEU A 1 85 ? -28.121 -7.435 48.078 1.00 94.75 85 LEU A C 1
ATOM 699 O O . LEU A 1 85 ? -28.487 -7.678 49.223 1.00 94.75 85 LEU A O 1
ATOM 703 N N . SER A 1 86 ? -28.718 -6.520 47.311 1.00 94.50 86 SER A N 1
ATOM 704 C CA . SER A 1 86 ? -29.849 -5.699 47.770 1.00 94.50 86 SER A CA 1
ATOM 705 C C . SER A 1 86 ? -31.076 -6.549 48.115 1.00 94.50 86 SER A C 1
ATOM 707 O O . SER A 1 86 ? -31.725 -6.323 49.132 1.00 94.50 86 SER A O 1
ATOM 709 N N . ASP A 1 87 ? -31.377 -7.554 47.289 1.00 94.38 87 ASP A N 1
ATOM 710 C CA . ASP A 1 87 ? -32.490 -8.482 47.502 1.00 94.38 87 ASP A CA 1
ATOM 711 C C . ASP A 1 87 ? -32.257 -9.360 48.752 1.00 94.38 87 ASP A C 1
ATOM 713 O O . ASP A 1 87 ? -33.217 -9.729 49.426 1.00 94.38 87 ASP A O 1
ATOM 717 N N . PHE A 1 88 ? -30.997 -9.671 49.092 1.00 92.44 88 PHE A N 1
ATOM 718 C CA . PHE A 1 88 ? -30.640 -10.407 50.312 1.00 92.44 88 PHE A CA 1
ATOM 719 C C . PHE A 1 88 ? -30.768 -9.547 51.576 1.00 92.44 88 PHE A C 1
ATOM 721 O O . PHE A 1 88 ? -31.230 -10.043 52.596 1.00 92.44 88 PHE A O 1
ATOM 728 N N . GLU A 1 89 ? -30.394 -8.266 51.519 1.00 90.94 89 GLU A N 1
ATOM 729 C CA . GLU A 1 89 ? -30.571 -7.329 52.641 1.00 90.94 89 GLU A CA 1
ATOM 730 C C . GLU A 1 89 ? -32.044 -6.976 52.905 1.00 90.94 89 GLU A C 1
ATOM 732 O O . GLU A 1 89 ? -32.401 -6.601 54.022 1.00 90.94 89 GLU A O 1
ATOM 737 N N . ALA A 1 90 ? -32.901 -7.085 51.886 1.00 83.25 90 ALA A N 1
ATOM 738 C CA . ALA A 1 90 ? -34.334 -6.815 51.985 1.00 83.25 90 ALA A CA 1
ATOM 739 C C . ALA A 1 90 ? -35.174 -8.014 52.477 1.00 83.25 90 ALA A C 1
ATOM 741 O O . ALA A 1 90 ? -36.383 -7.851 52.678 1.00 83.25 90 ALA A O 1
ATOM 742 N N . SER A 1 91 ? -34.566 -9.197 52.641 1.00 80.31 91 SER A N 1
ATOM 743 C CA . SER A 1 91 ? -35.228 -10.438 53.075 1.00 80.31 91 SER A CA 1
ATOM 744 C C . SER A 1 91 ? -35.008 -10.751 54.551 1.00 80.31 91 SER A C 1
ATOM 746 O O . SER A 1 91 ? -35.881 -11.482 55.076 1.00 80.31 91 SER A O 1
#

InterPro domains:
  IPR001878 Zinc finger, CCHC-type [PF00098] (12-28)
  IPR001878 Zinc finger, CCHC-type [PS50158] (12-28)
  IPR001878 Zinc finger, CCHC-type [SM00343] (12-28)
  IPR036875 Zinc finger, CCHC-type superfamily [SSF57756] (3-30)

Foldseek 3Di:
DDPPVPPQQPAQQPQVRDRRDHVVPDPHDPDQDPVNVVVVVVVVVVVVVVVVVVVVVVVVVVVVVVVVVVVVVVVVVVVVVVVVVVVVVVD